Protein AF-A0A5C1WPN5-F1 (afdb_monomer_lite)

Structure (mmCIF, N/CA/C/O backbone):
data_AF-A0A5C1WPN5-F1
#
_entry.id   AF-A0A5C1WPN5-F1
#
loop_
_atom_site.group_PDB
_atom_site.id
_atom_site.type_symbol
_atom_site.label_atom_id
_atom_site.label_alt_id
_atom_site.label_comp_id
_atom_site.label_asym_id
_atom_site.label_entity_id
_atom_site.label_seq_id
_atom_site.pdbx_PDB_ins_code
_atom_site.Cartn_x
_atom_site.Cartn_y
_atom_site.Cartn_z
_atom_site.occupancy
_atom_site.B_iso_or_equiv
_atom_site.auth_seq_id
_atom_site.auth_comp_id
_atom_site.auth_asym_id
_atom_site.auth_atom_id
_atom_site.pdbx_PDB_model_num
ATOM 1 N N . MET A 1 1 ? 53.188 -14.944 -28.000 1.00 57.81 1 MET A N 1
ATOM 2 C CA . MET A 1 1 ? 53.075 -13.622 -27.331 1.00 57.81 1 MET A CA 1
ATOM 3 C C . MET A 1 1 ? 52.029 -12.696 -27.949 1.00 57.81 1 MET A C 1
ATOM 5 O O . MET A 1 1 ? 51.293 -12.090 -27.188 1.00 57.81 1 MET A O 1
ATOM 9 N N . LYS A 1 2 ? 51.906 -12.604 -29.283 1.00 64.19 2 LYS A N 1
ATOM 10 C CA . LYS A 1 2 ? 50.981 -11.665 -29.963 1.00 64.19 2 LYS A CA 1
ATOM 11 C C . LYS A 1 2 ? 49.504 -11.774 -29.544 1.00 64.19 2 LYS A C 1
ATOM 13 O O . LYS A 1 2 ? 48.808 -10.771 -29.555 1.00 64.19 2 LYS A O 1
ATOM 18 N N . ILE A 1 3 ? 49.054 -12.962 -29.135 1.00 81.12 3 ILE A N 1
ATOM 19 C CA . ILE A 1 3 ? 47.662 -13.203 -28.709 1.00 81.12 3 ILE A CA 1
ATOM 20 C C . ILE A 1 3 ? 47.500 -13.114 -27.181 1.00 81.12 3 ILE A C 1
ATOM 22 O O . ILE A 1 3 ? 46.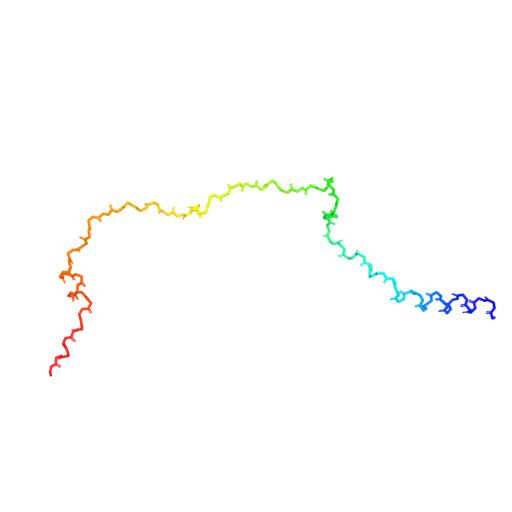416 -12.853 -26.687 1.00 81.12 3 ILE A O 1
ATOM 26 N N . ALA A 1 4 ? 48.583 -13.242 -26.410 1.00 84.56 4 ALA A N 1
ATOM 27 C CA . ALA A 1 4 ? 48.497 -13.237 -24.948 1.00 84.56 4 ALA A CA 1
ATOM 28 C C . ALA A 1 4 ? 48.092 -11.860 -24.398 1.00 84.56 4 ALA A C 1
ATOM 30 O O . ALA A 1 4 ? 47.281 -11.770 -23.484 1.00 84.56 4 ALA A O 1
ATOM 31 N N . VAL A 1 5 ? 48.619 -10.789 -24.993 1.00 88.06 5 VAL A N 1
ATOM 32 C CA . VAL A 1 5 ? 48.314 -9.408 -24.594 1.00 88.06 5 VAL A CA 1
ATOM 33 C C . VAL A 1 5 ? 46.827 -9.058 -24.772 1.00 88.06 5 VAL A C 1
ATOM 35 O O . VAL A 1 5 ? 46.218 -8.634 -23.790 1.00 88.06 5 VAL A O 1
ATOM 38 N N . PRO A 1 6 ? 46.195 -9.261 -25.948 1.00 88.62 6 PRO A N 1
ATOM 39 C CA . PRO A 1 6 ? 44.771 -8.965 -26.097 1.00 88.62 6 PRO A CA 1
ATOM 40 C C . PRO A 1 6 ? 43.886 -9.867 -25.228 1.00 88.62 6 PRO A C 1
ATOM 42 O O . PRO A 1 6 ? 42.870 -9.399 -24.723 1.00 88.62 6 PRO A O 1
ATOM 45 N N . THR A 1 7 ? 44.272 -11.126 -24.990 1.00 92.00 7 THR A N 1
ATOM 46 C CA . THR A 1 7 ? 43.511 -12.028 -24.111 1.00 92.00 7 THR A CA 1
ATOM 47 C C . THR A 1 7 ? 43.545 -11.574 -22.653 1.00 92.00 7 THR A C 1
ATOM 49 O O . THR A 1 7 ? 42.495 -11.504 -22.022 1.00 92.00 7 THR A O 1
ATOM 52 N N . VAL A 1 8 ? 44.716 -11.216 -22.117 1.00 92.38 8 VAL A N 1
ATOM 53 C CA . VAL A 1 8 ? 44.832 -10.705 -20.739 1.00 92.38 8 VAL A CA 1
ATOM 54 C C . VAL A 1 8 ? 44.036 -9.413 -20.577 1.00 92.38 8 VAL A C 1
ATOM 56 O O . VAL A 1 8 ? 43.301 -9.260 -19.604 1.00 92.38 8 VAL A O 1
ATOM 59 N N . LEU A 1 9 ? 44.123 -8.513 -21.557 1.00 91.25 9 LEU A N 1
ATOM 60 C CA . LEU A 1 9 ? 43.380 -7.259 -21.542 1.00 91.25 9 LEU A CA 1
ATOM 61 C C . LEU A 1 9 ? 41.859 -7.496 -21.546 1.00 91.25 9 LEU A C 1
ATOM 63 O O . LEU A 1 9 ? 41.150 -6.904 -20.737 1.00 91.25 9 LEU A O 1
ATOM 67 N N . ALA A 1 10 ? 41.363 -8.405 -22.390 1.00 91.00 10 ALA A N 1
ATOM 68 C CA . ALA A 1 10 ? 39.947 -8.769 -22.435 1.00 91.00 10 ALA A CA 1
ATOM 69 C C . ALA A 1 10 ? 39.450 -9.374 -21.110 1.00 91.00 10 ALA A C 1
ATOM 71 O O . ALA A 1 10 ? 38.353 -9.044 -20.660 1.00 91.00 10 ALA A O 1
ATOM 72 N N . VAL A 1 11 ? 40.261 -10.213 -20.456 1.00 91.69 11 VAL A N 1
ATOM 73 C CA . VAL A 1 11 ? 39.916 -10.796 -19.149 1.00 91.69 11 VAL A CA 1
ATOM 74 C C . VAL A 1 11 ? 39.808 -9.708 -18.079 1.00 91.69 11 VAL A C 1
ATOM 76 O O . VAL A 1 11 ? 38.815 -9.673 -17.358 1.00 91.69 11 VAL A O 1
ATOM 79 N N . VAL A 1 12 ? 40.766 -8.781 -18.008 1.00 92.69 12 VAL A N 1
ATOM 80 C CA . VAL A 1 12 ? 40.721 -7.662 -17.047 1.00 92.69 12 VAL A CA 1
ATOM 81 C C . VAL A 1 12 ? 39.499 -6.766 -17.280 1.00 92.69 12 VAL A C 1
ATOM 83 O O . VAL A 1 12 ? 38.827 -6.383 -16.326 1.00 92.69 12 VAL A O 1
ATOM 86 N N . LEU A 1 13 ? 39.163 -6.478 -18.540 1.00 92.12 13 LEU A N 1
ATOM 87 C CA . LEU A 1 13 ? 38.003 -5.653 -18.901 1.00 92.12 13 LEU A CA 1
ATOM 88 C C . LEU A 1 13 ? 36.659 -6.349 -18.646 1.00 92.12 13 LEU A C 1
ATOM 90 O O . LEU A 1 13 ? 35.657 -5.668 -18.431 1.00 92.12 13 LEU A O 1
ATOM 94 N N . SER A 1 14 ? 36.621 -7.685 -18.632 1.00 88.81 14 SER A N 1
ATOM 95 C CA . SER A 1 14 ? 35.384 -8.437 -18.386 1.00 88.81 14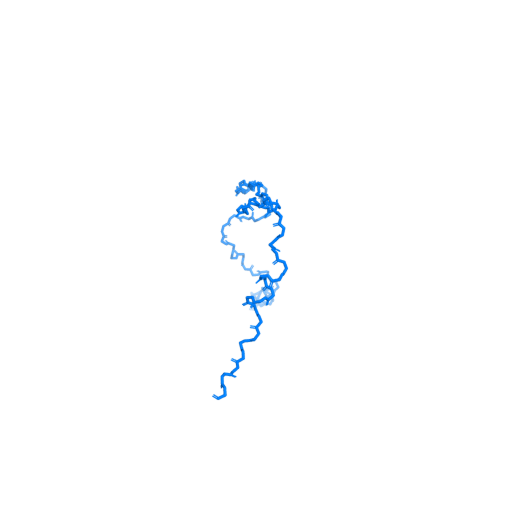 SER A CA 1
ATOM 96 C C . SER A 1 14 ? 34.785 -8.180 -16.996 1.00 88.81 14 SER A C 1
ATOM 98 O O . SER A 1 14 ? 33.570 -8.249 -16.839 1.00 88.81 14 SER A O 1
ATOM 100 N N . ALA A 1 15 ? 35.602 -7.782 -16.012 1.00 84.38 15 ALA A N 1
ATOM 101 C CA . ALA A 1 15 ? 35.146 -7.412 -14.670 1.00 84.38 15 ALA A CA 1
ATOM 102 C C . ALA A 1 15 ? 34.307 -6.117 -14.629 1.00 84.38 15 ALA A C 1
ATOM 104 O O . ALA A 1 15 ? 33.583 -5.887 -13.664 1.00 84.38 15 ALA A O 1
ATOM 105 N N . CYS A 1 16 ? 34.385 -5.274 -15.664 1.00 88.50 16 CYS A N 1
ATOM 106 C CA . CYS A 1 16 ? 33.551 -4.078 -15.803 1.00 88.50 16 CYS A CA 1
ATOM 107 C C . CYS A 1 16 ? 32.242 -4.347 -16.559 1.00 88.50 16 CYS A C 1
ATOM 109 O O . CYS A 1 16 ? 31.435 -3.430 -16.727 1.00 88.50 16 CYS A O 1
ATOM 111 N N . ALA A 1 17 ? 32.025 -5.572 -17.048 1.00 88.75 17 ALA A N 1
ATOM 112 C CA . ALA A 1 17 ? 30.785 -5.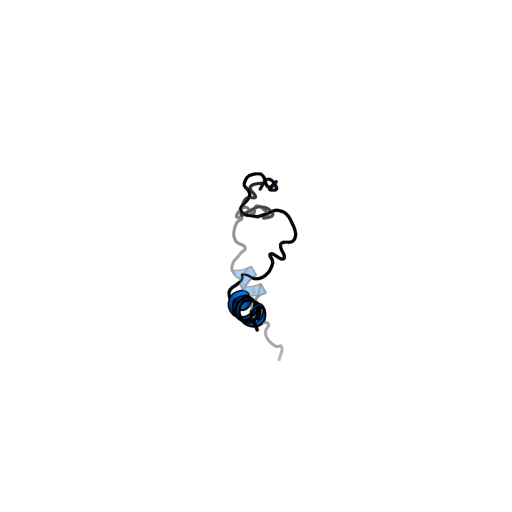915 -17.718 1.00 88.75 17 ALA A CA 1
ATOM 113 C C . ALA A 1 17 ? 29.639 -6.004 -16.693 1.00 88.75 17 ALA A C 1
ATOM 115 O O . ALA A 1 17 ? 29.824 -6.550 -15.601 1.00 88.75 17 ALA A O 1
ATOM 116 N N . PRO A 1 18 ? 28.441 -5.494 -17.020 1.00 83.81 18 PRO A N 1
ATOM 117 C CA . PRO A 1 18 ? 27.274 -5.711 -16.181 1.00 83.81 18 PRO A CA 1
ATOM 118 C C . PRO A 1 18 ? 26.965 -7.216 -16.093 1.00 83.81 18 PRO A C 1
ATOM 120 O O . PRO A 1 18 ? 27.201 -7.946 -17.062 1.00 83.81 18 PRO A O 1
ATOM 123 N N . PRO A 1 19 ? 26.413 -7.696 -14.965 1.00 82.00 19 PRO A N 1
ATOM 124 C CA . PRO A 1 19 ? 25.988 -9.085 -14.853 1.00 82.00 19 PRO A CA 1
ATOM 125 C C . PRO A 1 19 ? 24.971 -9.426 -15.956 1.00 82.00 19 PRO A C 1
ATOM 127 O O . PRO A 1 19 ? 24.208 -8.547 -16.382 1.00 82.00 19 PRO A O 1
ATOM 130 N N . PRO A 1 20 ? 24.923 -10.689 -16.424 1.00 79.12 20 PRO A N 1
ATOM 131 C CA . PRO A 1 20 ? 23.903 -11.106 -17.375 1.00 79.12 20 PRO A CA 1
ATOM 132 C C . PRO A 1 20 ? 22.522 -10.807 -16.790 1.00 79.12 20 PRO A C 1
ATOM 134 O O . PRO A 1 20 ? 22.265 -11.059 -15.610 1.00 79.12 20 PRO A O 1
ATOM 137 N N . ARG A 1 21 ? 21.623 -10.249 -17.609 1.00 77.50 21 ARG A N 1
ATOM 138 C CA . ARG A 1 21 ? 20.248 -9.979 -17.184 1.00 77.50 21 ARG A CA 1
ATOM 139 C C . ARG A 1 21 ? 19.537 -11.309 -16.947 1.00 77.50 21 ARG A C 1
ATOM 141 O O . ARG A 1 21 ? 19.012 -11.909 -17.878 1.00 77.50 21 ARG A O 1
ATOM 148 N N . LEU A 1 22 ? 19.495 -11.750 -15.695 1.00 73.25 22 LEU A N 1
ATOM 149 C CA . LEU A 1 22 ? 18.637 -12.841 -15.234 1.00 73.25 22 LEU A CA 1
ATOM 150 C C . LEU A 1 22 ? 17.207 -12.308 -15.050 1.00 73.25 22 LEU A C 1
ATOM 152 O O . LEU A 1 22 ? 16.669 -12.299 -13.948 1.00 73.25 22 LEU A O 1
ATOM 156 N N . ALA A 1 23 ? 16.615 -11.761 -16.112 1.00 72.06 23 ALA A N 1
ATOM 157 C CA . ALA A 1 23 ? 15.239 -11.289 -16.061 1.00 72.06 23 ALA A CA 1
ATOM 158 C C . ALA A 1 23 ? 14.301 -12.472 -16.328 1.00 72.06 23 ALA A C 1
ATOM 160 O O . ALA A 1 23 ? 14.320 -13.058 -17.409 1.00 72.06 23 ALA A O 1
ATOM 161 N N . VAL A 1 24 ? 13.488 -12.830 -15.334 1.00 74.81 24 VAL A N 1
ATOM 162 C CA . VAL A 1 24 ? 12.359 -13.744 -15.526 1.00 74.81 24 VAL A CA 1
ATOM 163 C C . VAL A 1 24 ? 11.153 -12.902 -15.921 1.00 74.81 24 VAL A C 1
ATOM 165 O O . VAL A 1 24 ? 10.687 -12.078 -15.137 1.00 74.81 24 VAL A O 1
ATOM 168 N N . GLY A 1 25 ? 10.645 -13.121 -17.131 1.00 75.31 25 GLY A N 1
ATOM 169 C CA . GLY A 1 25 ? 9.458 -12.440 -17.644 1.00 75.31 25 GLY A CA 1
ATOM 170 C C . GLY A 1 25 ? 9.750 -11.206 -18.510 1.00 75.31 25 GLY A C 1
ATOM 171 O O . GLY A 1 25 ? 10.896 -10.960 -18.888 1.00 75.31 25 GLY A O 1
ATOM 172 N N . PRO A 1 26 ? 8.696 -10.470 -18.899 1.00 79.94 26 PRO A N 1
ATOM 173 C CA . PRO A 1 26 ? 8.801 -9.322 -19.796 1.00 79.94 26 PRO A CA 1
ATOM 174 C C . PRO A 1 26 ? 9.642 -8.170 -19.225 1.00 79.94 26 PRO A C 1
ATOM 176 O O . PRO A 1 26 ? 9.637 -7.929 -18.020 1.00 79.94 26 PRO A O 1
ATOM 179 N N . ASP A 1 27 ? 10.316 -7.420 -20.101 1.00 81.69 27 ASP A N 1
ATOM 180 C CA . ASP A 1 27 ? 11.081 -6.227 -19.718 1.00 81.69 27 ASP A CA 1
ATOM 181 C C . ASP A 1 27 ? 10.150 -5.155 -19.106 1.00 81.69 27 ASP A C 1
ATOM 183 O O . ASP A 1 27 ? 9.223 -4.708 -19.789 1.00 81.69 27 ASP A O 1
ATOM 187 N N . PRO A 1 28 ? 10.377 -4.712 -17.853 1.00 79.81 28 PRO A N 1
ATOM 188 C CA . PRO A 1 28 ? 9.557 -3.682 -17.217 1.00 79.81 28 PRO A CA 1
ATOM 189 C C . PRO A 1 28 ? 9.654 -2.315 -17.908 1.00 79.81 28 PRO A C 1
ATOM 191 O O . PRO A 1 28 ? 8.752 -1.496 -17.749 1.00 79.81 28 PRO A O 1
ATOM 194 N N . ALA A 1 29 ? 10.720 -2.054 -18.672 1.00 85.25 29 ALA A N 1
ATOM 195 C CA . ALA A 1 29 ? 10.875 -0.823 -19.443 1.00 85.25 29 ALA A CA 1
ATOM 196 C C . ALA A 1 29 ? 10.215 -0.893 -20.832 1.00 85.25 29 ALA A C 1
ATOM 198 O O . ALA A 1 29 ? 10.130 0.126 -21.517 1.00 85.25 29 ALA A O 1
ATOM 199 N N . ASN A 1 30 ? 9.751 -2.070 -21.269 1.00 87.50 30 ASN A N 1
ATOM 200 C CA . ASN A 1 30 ? 9.110 -2.234 -22.568 1.00 87.50 30 ASN A CA 1
ATOM 201 C C . ASN A 1 30 ? 7.633 -1.792 -22.510 1.00 87.50 30 ASN A C 1
ATOM 203 O O . ASN A 1 30 ? 6.822 -2.479 -21.885 1.00 87.50 30 ASN A O 1
ATOM 207 N N . PRO A 1 31 ? 7.232 -0.718 -23.218 1.00 85.75 31 PRO A N 1
ATOM 208 C CA . PRO A 1 31 ? 5.852 -0.231 -23.201 1.00 85.75 31 PRO A CA 1
ATOM 209 C C . PRO A 1 31 ? 4.861 -1.168 -23.910 1.00 85.75 31 PRO A C 1
ATOM 211 O O . PRO A 1 31 ? 3.657 -1.045 -23.709 1.00 85.75 31 PRO A O 1
ATOM 214 N N . ALA A 1 32 ? 5.344 -2.103 -24.734 1.00 89.88 32 ALA A N 1
ATOM 215 C CA . ALA A 1 32 ? 4.519 -3.133 -25.366 1.00 89.88 32 ALA A CA 1
ATOM 216 C C . ALA A 1 32 ? 4.286 -4.354 -24.456 1.00 89.88 32 ALA A C 1
ATOM 218 O O . ALA A 1 32 ? 3.565 -5.277 -24.836 1.00 89.88 32 ALA A O 1
ATOM 219 N N . SER A 1 33 ? 4.904 -4.386 -23.272 1.00 89.50 33 SER A N 1
ATOM 220 C CA . SER A 1 33 ? 4.706 -5.460 -22.305 1.00 89.50 33 SER A CA 1
ATOM 221 C C . SER A 1 33 ? 3.268 -5.439 -21.762 1.00 89.50 33 SER A C 1
ATOM 223 O O . SER A 1 33 ? 2.807 -4.391 -21.301 1.00 89.50 33 SER A O 1
ATOM 225 N N . PRO A 1 34 ? 2.527 -6.564 -21.797 1.00 84.94 34 PRO A N 1
ATOM 226 C CA . PRO A 1 34 ? 1.159 -6.601 -21.302 1.00 84.94 34 PRO A CA 1
ATOM 227 C C . PRO A 1 34 ? 1.128 -6.418 -19.781 1.00 84.94 34 PRO A C 1
ATOM 229 O O . PRO A 1 34 ? 1.710 -7.204 -19.034 1.00 84.94 34 PRO A O 1
ATOM 232 N N . VAL A 1 35 ? 0.387 -5.410 -19.319 1.00 83.69 35 VAL A N 1
ATOM 233 C CA . VAL A 1 35 ? 0.135 -5.169 -17.893 1.00 83.69 35 VAL A CA 1
ATOM 234 C C . VAL A 1 35 ? -1.306 -5.544 -17.528 1.00 83.69 35 VAL A C 1
ATOM 236 O O . VAL A 1 35 ? -2.238 -5.219 -18.273 1.00 83.69 35 VAL A O 1
ATOM 239 N N . PRO A 1 36 ? -1.542 -6.217 -16.387 1.00 87.06 36 PRO A N 1
ATOM 240 C CA . PRO A 1 36 ? -2.892 -6.414 -15.879 1.00 87.06 36 PRO A CA 1
ATOM 241 C C . PRO A 1 36 ? -3.591 -5.070 -15.648 1.00 87.06 36 PRO A C 1
ATOM 243 O O . PRO A 1 36 ? -2.997 -4.122 -15.135 1.00 87.06 36 PRO A O 1
ATOM 246 N N . ARG A 1 37 ? -4.880 -4.985 -15.989 1.00 88.06 37 ARG A N 1
ATOM 247 C CA . ARG A 1 37 ? -5.682 -3.794 -15.687 1.00 88.06 37 ARG A CA 1
ATOM 248 C C . ARG A 1 37 ? -5.889 -3.681 -14.178 1.00 88.06 37 ARG A C 1
ATOM 250 O O . ARG A 1 37 ? -6.528 -4.551 -13.585 1.00 88.06 37 ARG A O 1
ATOM 257 N N . LEU A 1 38 ? -5.410 -2.593 -13.579 1.00 88.69 38 LEU A N 1
ATOM 258 C CA . LEU A 1 38 ? -5.709 -2.267 -12.189 1.00 88.69 38 LEU A CA 1
ATOM 259 C C . LEU A 1 38 ? -7.175 -1.822 -12.082 1.00 88.69 38 LEU A C 1
ATOM 261 O O . LEU A 1 38 ? -7.611 -0.924 -12.802 1.00 88.69 38 LEU A O 1
ATOM 265 N N . ARG A 1 39 ? -7.949 -2.457 -11.200 1.00 91.12 39 ARG A N 1
ATOM 266 C CA . ARG A 1 39 ? -9.292 -1.986 -10.837 1.00 91.12 39 ARG A CA 1
ATOM 267 C C . ARG A 1 39 ? -9.179 -1.141 -9.577 1.00 91.12 39 ARG A C 1
ATOM 269 O O . ARG A 1 39 ? -8.482 -1.526 -8.644 1.00 91.12 39 ARG A O 1
ATOM 276 N N . TYR A 1 40 ? -9.864 -0.003 -9.560 1.00 91.19 40 TYR A N 1
ATOM 277 C CA . TYR A 1 40 ? -9.977 0.800 -8.351 1.00 91.19 40 TYR A CA 1
ATOM 278 C C . TYR A 1 40 ? -10.771 0.028 -7.294 1.00 91.19 40 TYR A C 1
ATOM 280 O O . TYR A 1 40 ? -11.889 -0.416 -7.560 1.00 91.19 40 TYR A O 1
ATOM 288 N N . THR A 1 41 ? -10.194 -0.091 -6.103 1.00 93.12 41 THR A N 1
ATOM 289 C CA . THR A 1 41 ? -10.856 -0.635 -4.918 1.00 93.12 41 THR A CA 1
ATOM 290 C C . THR A 1 41 ? -10.944 0.489 -3.887 1.00 93.12 41 THR A C 1
ATOM 292 O O . THR A 1 41 ? -9.902 1.037 -3.522 1.00 93.12 41 THR A O 1
ATOM 295 N N . PRO A 1 42 ? -12.151 0.871 -3.429 1.00 91.31 42 PRO A N 1
ATOM 296 C CA . PRO A 1 42 ? -12.302 1.877 -2.384 1.00 91.31 42 PRO A CA 1
ATOM 297 C C . PRO A 1 42 ? -11.539 1.494 -1.114 1.00 91.31 42 PRO A C 1
ATOM 299 O O . PRO A 1 42 ? -11.461 0.320 -0.767 1.00 91.31 42 PRO A O 1
ATOM 302 N N . VAL A 1 43 ? -11.049 2.484 -0.368 1.00 91.44 43 VAL A N 1
ATOM 303 C CA . VAL A 1 43 ? -10.364 2.248 0.920 1.00 91.44 43 VAL A CA 1
ATOM 304 C C . VAL A 1 43 ? -11.278 1.535 1.924 1.00 91.44 43 VAL A C 1
ATOM 306 O O . VAL A 1 43 ? -10.827 0.692 2.688 1.00 91.44 43 VAL A O 1
ATOM 309 N N . ALA A 1 44 ? -12.577 1.837 1.879 1.00 91.31 44 ALA A N 1
ATOM 310 C CA . ALA A 1 44 ? -13.606 1.200 2.697 1.00 91.31 44 ALA A CA 1
ATOM 311 C C . ALA A 1 44 ? -14.128 -0.127 2.104 1.00 91.31 44 ALA A C 1
ATOM 313 O O . ALA A 1 44 ? -15.124 -0.675 2.577 1.00 91.31 44 ALA A O 1
ATOM 314 N N . ALA A 1 45 ? -13.519 -0.652 1.036 1.00 92.25 45 ALA A N 1
ATOM 315 C CA . ALA A 1 45 ? -13.943 -1.932 0.484 1.00 92.25 45 ALA A CA 1
ATOM 316 C C . ALA A 1 45 ? -13.815 -3.029 1.552 1.00 92.25 45 ALA A C 1
ATOM 318 O O . ALA A 1 45 ? -12.764 -3.200 2.163 1.00 92.25 45 ALA A O 1
ATOM 319 N N . GLY A 1 46 ? -14.903 -3.766 1.782 1.00 89.00 46 GLY A N 1
ATOM 320 C CA . GLY A 1 46 ? -14.961 -4.816 2.801 1.00 89.00 46 GLY A CA 1
ATOM 321 C C . GLY A 1 46 ? -15.300 -4.330 4.214 1.00 89.00 46 GLY A C 1
ATOM 322 O O . GLY A 1 46 ? -15.430 -5.162 5.109 1.00 89.00 46 GLY A O 1
ATOM 323 N N . THR A 1 47 ? -15.488 -3.026 4.436 1.00 91.06 47 THR A N 1
ATOM 324 C CA . THR A 1 47 ? -16.019 -2.531 5.714 1.00 91.06 47 THR A CA 1
ATOM 325 C C . THR A 1 47 ? -17.540 -2.641 5.749 1.00 91.06 47 THR A C 1
ATOM 327 O O . THR A 1 47 ? -18.205 -2.448 4.730 1.00 91.06 47 THR A O 1
ATOM 330 N N . VAL A 1 48 ? -18.090 -2.937 6.926 1.00 91.19 48 VAL A N 1
ATOM 331 C CA . VAL A 1 48 ? -19.534 -2.893 7.179 1.00 91.19 48 VAL A CA 1
ATOM 332 C C . VAL A 1 48 ? -19.928 -1.455 7.509 1.00 91.19 48 VAL A C 1
ATOM 334 O O . VAL A 1 48 ? -19.232 -0.785 8.272 1.00 91.19 48 VAL A O 1
ATOM 337 N N . ASP A 1 49 ? -21.036 -0.986 6.939 1.00 85.88 49 ASP A N 1
ATOM 338 C CA . ASP A 1 49 ? -21.604 0.316 7.281 1.00 85.88 49 ASP A CA 1
ATOM 339 C C . ASP A 1 49 ? -22.295 0.234 8.653 1.00 85.88 49 ASP A C 1
ATOM 341 O O . ASP A 1 49 ? -23.224 -0.554 8.850 1.00 85.88 49 ASP A O 1
ATOM 345 N N . PHE A 1 50 ? -21.824 1.029 9.614 1.00 86.44 50 PHE A N 1
ATOM 346 C CA . PHE A 1 50 ? -22.404 1.120 10.951 1.00 86.44 50 PHE A CA 1
ATOM 347 C C . PHE A 1 50 ? -23.069 2.480 11.111 1.00 86.44 50 PHE A C 1
ATOM 349 O O . PHE A 1 50 ? -22.410 3.520 11.082 1.00 86.44 50 PHE A O 1
ATOM 356 N N . ARG A 1 51 ? -24.382 2.480 11.346 1.00 90.06 51 ARG A N 1
ATOM 357 C CA . ARG A 1 51 ? -25.103 3.712 11.668 1.00 90.06 51 ARG A CA 1
ATOM 358 C C . ARG A 1 51 ? -24.970 4.001 13.165 1.00 90.06 51 ARG A C 1
ATOM 360 O O . ARG A 1 51 ? -25.149 3.077 13.961 1.00 90.06 51 ARG A O 1
ATOM 367 N N . PRO A 1 52 ? -24.681 5.252 13.563 1.00 90.50 52 PRO A N 1
ATOM 368 C CA . PRO A 1 52 ? -24.736 5.641 14.963 1.00 90.50 52 PRO A CA 1
ATOM 369 C C . PRO A 1 52 ? -26.112 5.325 15.558 1.00 90.50 52 PRO A C 1
ATOM 371 O O . PRO A 1 52 ? -27.140 5.584 14.932 1.00 90.50 52 PRO A O 1
ATOM 374 N N . VAL A 1 53 ? -26.108 4.767 16.763 1.00 89.12 53 VAL A N 1
ATOM 375 C CA . VAL A 1 53 ? -27.295 4.550 17.597 1.00 89.12 53 VAL A CA 1
ATOM 376 C C . VAL A 1 53 ? -27.102 5.280 18.916 1.00 89.12 53 VAL A C 1
ATOM 378 O O . VAL A 1 53 ? -25.975 5.661 19.253 1.00 89.12 53 VAL A O 1
ATOM 381 N N . ASP A 1 54 ? -28.187 5.453 19.666 1.00 93.50 54 ASP A N 1
ATOM 382 C CA . ASP A 1 54 ? -28.109 6.066 20.985 1.00 93.50 54 ASP A CA 1
ATOM 383 C C . ASP A 1 54 ? -27.114 5.318 21.889 1.00 93.50 54 ASP A C 1
ATOM 385 O O . ASP A 1 54 ? -27.037 4.080 21.866 1.00 93.50 54 ASP A O 1
ATOM 389 N N . PRO A 1 55 ? -26.319 6.054 22.685 1.00 89.81 55 PRO A N 1
ATOM 390 C CA . PRO A 1 55 ? -25.376 5.438 23.597 1.00 89.81 55 PRO A CA 1
ATOM 391 C C . PRO A 1 55 ? -26.118 4.594 24.636 1.00 89.81 55 PRO A C 1
ATOM 393 O O . PRO A 1 55 ? -27.182 4.962 25.135 1.00 89.81 55 PRO A O 1
ATOM 396 N N . LYS A 1 56 ? -25.515 3.462 25.012 1.00 88.88 56 LYS A N 1
ATOM 397 C CA . LYS A 1 56 ? -26.011 2.655 26.133 1.00 88.88 56 LYS A CA 1
ATOM 398 C C . LYS A 1 56 ? -26.005 3.474 27.437 1.00 88.88 56 LYS A C 1
ATOM 400 O O . LYS A 1 56 ? -25.130 4.332 27.591 1.00 88.88 56 LYS A O 1
ATOM 405 N N . PRO A 1 57 ? -26.896 3.173 28.402 1.00 93.75 57 PRO A N 1
ATOM 406 C CA . PRO A 1 57 ? -26.901 3.832 29.703 1.00 93.75 57 PRO A CA 1
ATOM 407 C C . PRO A 1 57 ? -25.534 3.764 30.396 1.00 93.75 57 PRO A C 1
ATOM 409 O O . PRO A 1 57 ? -24.930 2.696 30.518 1.00 93.75 57 PRO A O 1
ATOM 412 N N . TRP A 1 58 ? -25.057 4.917 30.868 1.00 9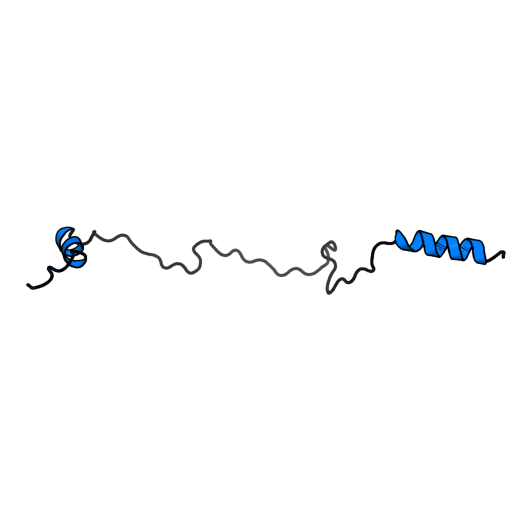1.38 58 TRP A N 1
ATOM 413 C CA . TRP A 1 58 ? 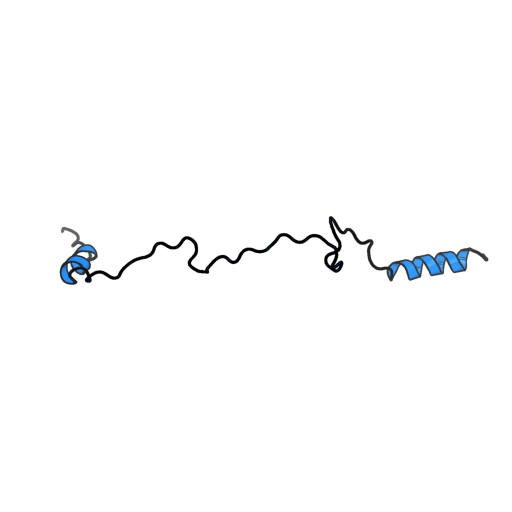-23.742 5.060 31.501 1.00 91.38 58 TRP A CA 1
ATOM 414 C C . TRP A 1 58 ? -23.568 4.155 32.725 1.00 91.38 58 TRP A C 1
ATOM 416 O O . TRP A 1 58 ? -22.557 3.467 32.849 1.00 91.38 58 TRP A O 1
ATOM 426 N N . VAL A 1 59 ? -24.575 4.124 33.601 1.00 94.50 59 VAL A N 1
ATOM 427 C CA . VAL A 1 59 ? -24.543 3.356 34.856 1.00 94.50 59 VAL A CA 1
ATOM 428 C C . VAL A 1 59 ? -24.373 1.865 34.578 1.00 94.50 59 VAL A C 1
ATOM 430 O O . VAL A 1 59 ? -23.428 1.258 35.065 1.00 94.50 59 VAL A O 1
ATOM 433 N N . GLU A 1 60 ? -25.206 1.303 33.700 1.00 92.38 60 GLU A N 1
ATOM 434 C CA . GLU A 1 60 ? -25.153 -0.118 33.336 1.00 92.38 60 GLU A CA 1
ATOM 435 C C . GLU A 1 60 ? -23.781 -0.516 32.765 1.00 92.38 60 GLU A C 1
ATOM 437 O O . GLU A 1 60 ? -23.224 -1.562 33.108 1.00 92.38 60 GLU A O 1
ATOM 442 N N . ARG A 1 61 ? -23.189 0.338 31.916 1.00 92.00 61 ARG A N 1
ATOM 443 C CA . ARG A 1 61 ? -21.850 0.091 31.365 1.00 92.00 61 ARG A CA 1
ATOM 444 C C . ARG A 1 61 ? -20.775 0.115 32.437 1.00 92.00 61 ARG A C 1
ATOM 446 O O . ARG A 1 61 ? -19.906 -0.756 32.407 1.00 92.00 61 ARG A O 1
ATOM 453 N N . ASN A 1 62 ? -20.841 1.055 33.368 1.00 93.56 62 ASN A N 1
ATOM 454 C CA . ASN A 1 62 ? -19.868 1.151 34.447 1.00 93.56 62 ASN A CA 1
ATOM 455 C C . ASN A 1 62 ? -19.977 -0.012 35.426 1.00 93.56 62 ASN A C 1
ATOM 457 O O . ASN A 1 62 ? -18.957 -0.592 35.787 1.00 93.56 62 ASN A O 1
ATOM 461 N N . ASP A 1 63 ? -21.195 -0.406 35.786 1.00 93.12 63 ASP A N 1
ATOM 462 C CA . ASP A 1 63 ? -21.434 -1.538 36.678 1.00 93.12 63 ASP A CA 1
ATOM 463 C C . ASP A 1 63 ? -20.918 -2.850 36.070 1.00 93.12 63 ASP A C 1
ATOM 465 O O . ASP A 1 63 ? -20.362 -3.688 36.779 1.00 93.12 63 ASP A O 1
ATOM 469 N N . SER A 1 64 ? -21.029 -3.014 34.743 1.00 90.56 64 SER A N 1
ATOM 470 C CA . SER A 1 64 ? -20.550 -4.214 34.039 1.00 90.56 64 SER A CA 1
ATOM 471 C C . SER A 1 64 ? -19.029 -4.411 34.088 1.00 90.56 64 SER A C 1
ATOM 473 O O . SER A 1 64 ? -18.555 -5.542 33.993 1.00 90.56 64 SER A O 1
ATOM 475 N N . VAL A 1 65 ? -18.266 -3.324 34.239 1.00 92.88 65 VAL A N 1
ATOM 476 C CA . VAL A 1 65 ? -16.793 -3.342 34.302 1.00 92.88 65 VAL A CA 1
ATOM 477 C C . VAL A 1 65 ? -16.260 -3.034 35.701 1.00 92.88 65 VAL A C 1
ATOM 479 O O . VAL A 1 65 ? -15.046 -3.020 35.909 1.00 92.88 65 VAL A O 1
ATOM 482 N N . ALA A 1 66 ? -17.147 -2.780 36.665 1.00 92.31 66 ALA A N 1
ATOM 483 C CA . ALA A 1 66 ? -16.763 -2.501 38.034 1.00 92.31 66 ALA A CA 1
ATOM 484 C C . ALA A 1 66 ? -16.082 -3.736 38.656 1.00 92.31 66 ALA A C 1
ATOM 486 O O . ALA A 1 66 ? -16.569 -4.863 38.502 1.00 92.31 66 ALA A O 1
ATOM 487 N N . PRO A 1 67 ? -14.972 -3.560 39.396 1.00 90.88 67 PRO A N 1
ATOM 488 C CA . PRO A 1 67 ? -14.362 -4.648 40.145 1.00 90.88 67 PRO A CA 1
ATOM 489 C C . PRO A 1 67 ? -15.379 -5.301 41.089 1.00 90.88 67 PRO A C 1
ATOM 491 O O . PRO A 1 67 ? -16.014 -4.628 41.904 1.00 90.88 67 PRO A O 1
ATOM 494 N N . ARG A 1 68 ? -15.5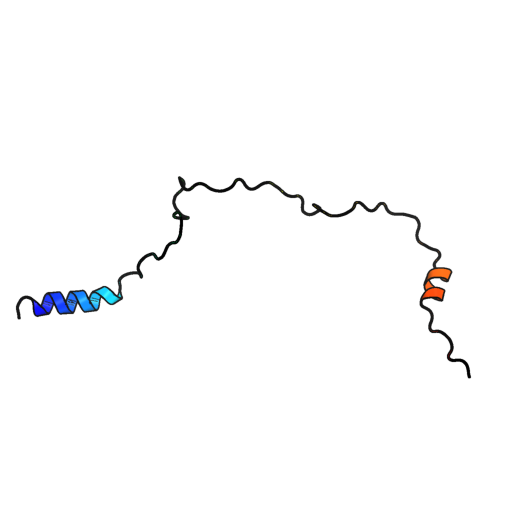27 -6.628 41.008 1.00 83.25 68 ARG A N 1
ATOM 495 C CA . ARG A 1 68 ? -16.333 -7.383 41.976 1.00 83.25 68 ARG A CA 1
ATOM 496 C C . ARG A 1 68 ? -15.665 -7.280 43.346 1.00 83.25 68 ARG A C 1
ATOM 498 O O . ARG A 1 68 ? -14.448 -7.447 43.451 1.00 83.25 68 ARG A O 1
ATOM 505 N N . ARG A 1 69 ? -16.444 -7.029 44.405 1.00 80.19 69 ARG A N 1
ATOM 506 C CA . ARG A 1 69 ? -15.923 -7.179 45.770 1.00 80.19 69 ARG A CA 1
ATOM 507 C C . ARG A 1 69 ? -15.462 -8.626 45.940 1.00 80.19 69 ARG A C 1
ATOM 509 O O . ARG A 1 69 ? -16.212 -9.542 45.614 1.00 80.19 69 ARG A O 1
ATOM 516 N N . LYS A 1 70 ? -14.238 -8.819 46.435 1.00 71.12 70 LYS A N 1
ATOM 517 C CA . LYS A 1 70 ? -13.845 -10.113 46.995 1.00 71.12 70 LYS A CA 1
ATOM 518 C C . LYS A 1 70 ? -14.707 -10.331 48.235 1.00 71.12 70 LYS A C 1
ATOM 520 O O . LYS A 1 70 ? -14.778 -9.443 49.084 1.00 71.12 70 LYS A O 1
ATOM 525 N N . GLU A 1 71 ? -15.415 -11.449 48.264 1.00 69.19 71 GLU A N 1
ATOM 526 C CA . GLU A 1 71 ? -16.182 -11.878 49.430 1.00 69.19 71 GLU A CA 1
ATOM 527 C C . GLU A 1 71 ? -15.197 -12.144 50.588 1.00 69.19 71 GLU A C 1
ATOM 529 O O . GLU A 1 71 ? -14.102 -12.651 50.311 1.00 69.19 71 GLU A O 1
ATOM 534 N N . PRO A 1 72 ? -15.498 -11.693 51.821 1.00 65.50 72 PRO A N 1
ATOM 535 C CA . PRO A 1 72 ? -14.637 -11.923 52.979 1.00 65.50 72 PRO A CA 1
ATOM 536 C C . PRO A 1 72 ? -14.559 -13.402 53.371 1.00 65.50 72 PRO A C 1
ATOM 538 O O . PRO A 1 72 ? -15.559 -14.128 53.173 1.00 65.50 72 PRO A O 1
#

Secondary structure (DSSP, 8-state):
-TTHHHHHHHHHHHTTSPPP----SS-TT-TTS--PPPPP--TTTTPPP----PPPPHHHHHHHHSPPPPP-

Sequence (72 aa):
MKIAVPTVLAVVLSACAPPPRLAVGPDPANPASPVPRLRYTPVAAGTVDFRPVDPKPWVERNDSVAPRRKEP

Foldseek 3Di:
DVVVVVVVVVVVCVVVDDPPPPDDADDPPDPPGDDDDDDDDDPCHPPDDDDDDDDDDPVVVCVVPDDDDDDD

Radius of gyration: 35.75 Å; chains: 1; bounding box: 81×20×83 Å

pLDDT: mean 86.13, std 7.74, range [57.81, 94.5]